Protein AF-A0A6C0L9X9-F1 (afdb_monomer)

Secondary structure (DSSP, 8-state):
-HHHHHHHHHHHHHHHHHHHHHHHTTS-HHHHHHHHHHHHHHHHHHHHTTS-THHHHHHHHHHHH-HHHHHHHHHHHHHHHHHHHHHHHHHHH-S-HHHHHHHHTTHHHHHHHHHHHHH-PPPPHHHHHHHHHHHHHHHHHHHHHHHHHHHHTT--

Foldseek 3Di:
DVVVVVVVVCVCLVCVLVVLLVVCVPDPLVVCVVVVVVVVVVVVVVVCVVDDCPVVVVVVVVCVVDVVVVVVVVVVVVVVVVVSSVLSVCSNPPPDSVLSSLVVVCVVVVVVVCCVVPVVDDDDPVNVVVNVVSVVVNVVVVVVVVVVVVVVVVVD

Mean predicted aligned error: 5.49 Å

pLDDT: mean 90.42, std 7.75, range [54.72, 97.94]

InterPro domains:
  IPR000620 EamA domain [PF00892] (3-142)
  IPR037185 Multidrug transporter EmrE superfamily [SSF103481] (66-146)
  IPR050638 Amino Acid and Vitamin Transporters [PTHR32322] (4-148)

Sequence (156 aa):
MLLLYYLFVNVIWGISPIFEKYLLRKINILSFIIIGSGIQFLAALLLMLYYDNAYIIKDATILLNDTSIITGIFFITILLFISKYLYLYIVNNDKSIALVAILTSIYPVLTLIFGYLYLNETITGEEFLGFILILLGIFLINYSSSNKLHMISKDV

Solvent-accessible surface area (backbone atoms only — not comparable to full-atom values): 8877 Å² total; per-residue (Å²): 117,68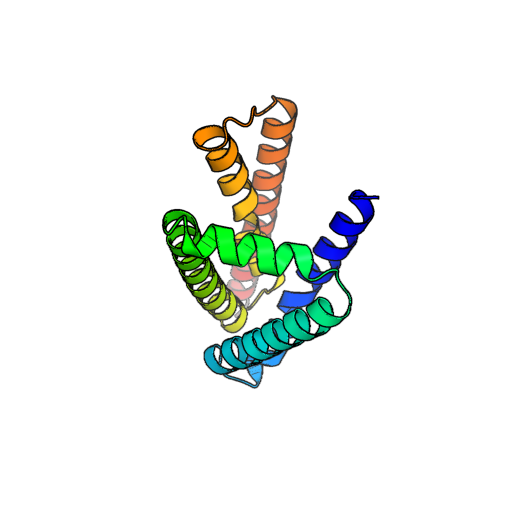,67,58,54,55,51,52,51,51,53,53,59,67,50,44,61,59,55,50,40,61,48,50,76,76,43,56,69,66,57,51,49,55,53,51,52,51,52,50,52,51,51,52,56,57,49,51,76,75,49,78,55,66,58,57,57,50,49,52,54,48,45,76,74,37,61,65,57,50,51,50,53,52,53,53,51,52,52,51,50,53,51,49,52,55,49,51,50,47,50,62,71,52,91,50,64,70,57,51,57,52,65,61,60,50,53,63,58,56,47,55,54,47,33,38,76,74,67,72,46,83,84,50,75,66,58,55,49,53,50,52,53,51,54,51,50,49,48,53,54,49,53,54,53,52,52,54,53,58,53,58,67,73,77,111

Structure (mmCIF, N/CA/C/O backbone):
data_AF-A0A6C0L9X9-F1
#
_entry.id   AF-A0A6C0L9X9-F1
#
loop_
_atom_site.group_PDB
_atom_site.id
_atom_site.type_symbol
_atom_site.label_atom_id
_atom_site.label_alt_id
_atom_site.label_comp_id
_atom_site.label_asym_id
_atom_site.label_entity_id
_atom_site.label_seq_id
_atom_site.pdbx_PDB_ins_code
_atom_site.Cartn_x
_atom_site.Cartn_y
_atom_site.Cartn_z
_atom_site.occupancy
_atom_site.B_iso_or_equiv
_atom_site.auth_seq_id
_atom_site.auth_comp_id
_atom_site.auth_asym_id
_atom_site.auth_atom_id
_atom_site.pdbx_PDB_model_num
ATOM 1 N N . MET A 1 1 ? -13.926 -8.757 -18.334 1.00 76.69 1 MET A N 1
ATOM 2 C CA . MET A 1 1 ? -12.670 -9.399 -17.885 1.00 76.69 1 MET A CA 1
ATOM 3 C C . MET A 1 1 ? -11.987 -8.608 -16.763 1.00 76.69 1 MET A C 1
ATOM 5 O O . MET A 1 1 ? -11.756 -9.196 -15.719 1.00 76.69 1 MET A O 1
ATOM 9 N N . LEU A 1 2 ? -11.763 -7.288 -16.895 1.00 90.75 2 LEU A N 1
ATOM 10 C CA . LEU A 1 2 ? -11.157 -6.445 -15.837 1.00 90.75 2 LEU A CA 1
ATOM 11 C C . LEU A 1 2 ? -11.945 -6.397 -14.512 1.00 90.75 2 LEU A C 1
ATOM 13 O O . LEU A 1 2 ? -11.343 -6.412 -13.445 1.00 90.75 2 LEU A O 1
ATOM 17 N N . LEU A 1 3 ? -13.283 -6.441 -14.566 1.00 91.00 3 LEU A N 1
ATOM 18 C CA . LEU A 1 3 ? -14.139 -6.460 -13.368 1.00 91.00 3 LEU A CA 1
ATOM 19 C C . LEU A 1 3 ? -13.810 -7.606 -12.400 1.00 91.00 3 LEU A C 1
ATOM 21 O O . LEU A 1 3 ? -13.873 -7.434 -11.186 1.00 91.00 3 LEU A O 1
ATOM 25 N N . LEU A 1 4 ? -13.415 -8.763 -12.937 1.00 93.50 4 LEU A N 1
ATOM 26 C CA . LEU A 1 4 ? -13.040 -9.915 -12.125 1.00 93.50 4 LEU A CA 1
ATOM 27 C C . LEU A 1 4 ? -11.730 -9.659 -11.364 1.00 93.50 4 LEU A C 1
ATOM 29 O O . LEU A 1 4 ? -11.632 -10.010 -10.193 1.00 93.50 4 LEU A O 1
ATOM 33 N N . TYR A 1 5 ? -10.757 -8.988 -11.990 1.00 93.38 5 TYR A N 1
ATOM 34 C CA . TYR A 1 5 ? -9.526 -8.568 -11.315 1.00 93.38 5 TYR A CA 1
ATOM 35 C C . TYR A 1 5 ? -9.820 -7.563 -10.201 1.00 93.38 5 TYR A C 1
ATOM 37 O O . TYR A 1 5 ? -9.307 -7.732 -9.098 1.00 93.38 5 TYR A O 1
ATOM 45 N N . TYR A 1 6 ? -10.696 -6.579 -10.444 1.00 92.38 6 TYR A N 1
ATOM 46 C CA . TYR A 1 6 ? -11.124 -5.652 -9.391 1.00 92.38 6 TYR A CA 1
ATOM 47 C C . TYR A 1 6 ? -11.756 -6.395 -8.213 1.00 92.38 6 TYR A C 1
ATOM 49 O O . TYR A 1 6 ? -11.404 -6.124 -7.066 1.00 92.38 6 TYR A O 1
ATOM 57 N N . LEU A 1 7 ? -12.637 -7.364 -8.474 1.00 93.38 7 LEU A N 1
ATOM 58 C CA . LEU A 1 7 ? -13.250 -8.169 -7.419 1.00 93.38 7 LEU A CA 1
ATOM 59 C C . LEU A 1 7 ? -12.196 -8.926 -6.600 1.00 93.38 7 LEU A C 1
ATOM 61 O O . LEU A 1 7 ? -12.188 -8.825 -5.374 1.00 93.38 7 LEU A O 1
ATOM 65 N N . PHE A 1 8 ? -11.286 -9.648 -7.261 1.00 95.12 8 PHE A N 1
ATOM 66 C CA . PHE A 1 8 ? -10.246 -10.417 -6.575 1.00 95.12 8 PHE A CA 1
ATOM 67 C C . PHE A 1 8 ? -9.326 -9.533 -5.736 1.00 95.12 8 PHE A C 1
ATOM 69 O O . PHE A 1 8 ? -9.060 -9.863 -4.581 1.00 95.12 8 PHE A O 1
ATOM 76 N N . VAL A 1 9 ? -8.885 -8.395 -6.279 1.00 93.88 9 VAL A N 1
ATOM 77 C CA . VAL A 1 9 ? -8.044 -7.443 -5.543 1.00 93.88 9 VAL A CA 1
ATOM 78 C C . VAL A 1 9 ? -8.764 -6.957 -4.288 1.00 93.88 9 VAL A C 1
ATOM 80 O O . VAL A 1 9 ? -8.176 -7.006 -3.213 1.00 93.88 9 VAL A O 1
ATOM 83 N N . ASN A 1 10 ? -10.040 -6.575 -4.385 1.00 91.19 10 ASN A N 1
ATOM 84 C CA . ASN A 1 10 ? -10.807 -6.098 -3.231 1.00 91.19 10 ASN A CA 1
ATOM 85 C C . ASN A 1 10 ? -11.022 -7.184 -2.167 1.00 91.19 10 ASN A C 1
ATOM 87 O O . ASN A 1 10 ? -10.922 -6.894 -0.977 1.00 91.19 10 ASN A O 1
ATOM 91 N N . VAL A 1 11 ? -11.263 -8.438 -2.563 1.00 94.62 11 VAL A N 1
ATOM 92 C CA . VAL A 1 11 ? -11.377 -9.557 -1.611 1.00 94.62 11 VAL A CA 1
ATOM 93 C C . VAL A 1 11 ? -10.049 -9.788 -0.890 1.00 94.62 11 VAL A C 1
ATOM 95 O O . VAL A 1 11 ? -10.017 -9.876 0.338 1.00 94.62 11 VAL A O 1
ATOM 98 N N . ILE A 1 12 ? -8.942 -9.838 -1.636 1.00 94.69 12 ILE A N 1
ATOM 99 C CA . ILE A 1 12 ? -7.605 -10.042 -1.066 1.00 94.69 12 ILE A CA 1
ATOM 100 C C . ILE A 1 12 ? -7.254 -8.887 -0.121 1.00 94.69 12 ILE A C 1
ATOM 102 O O . ILE A 1 12 ? -6.847 -9.125 1.018 1.00 94.69 12 ILE A O 1
ATOM 106 N N . TRP A 1 13 ? -7.462 -7.641 -0.551 1.00 90.56 13 TRP A N 1
ATOM 107 C CA . TRP A 1 13 ? -7.186 -6.451 0.255 1.00 90.56 13 TRP A CA 1
ATOM 108 C C . TRP A 1 13 ? -8.106 -6.327 1.469 1.00 90.56 13 TRP A C 1
ATOM 110 O O . TRP A 1 13 ? -7.658 -5.862 2.509 1.00 90.56 13 TRP A O 1
ATOM 120 N N . GLY A 1 14 ? -9.360 -6.774 1.385 1.00 91.06 14 GLY A N 1
ATOM 121 C CA . GLY A 1 14 ? -10.292 -6.747 2.514 1.00 91.06 14 GLY A CA 1
ATOM 122 C C . GLY A 1 14 ? -9.933 -7.749 3.614 1.00 91.06 14 GLY A C 1
ATOM 123 O O . GLY A 1 14 ? -10.103 -7.464 4.798 1.00 91.06 14 GLY A O 1
ATOM 124 N N . ILE A 1 15 ? -9.400 -8.915 3.240 1.00 94.12 15 ILE A N 1
ATOM 125 C CA . ILE A 1 15 ? -9.035 -9.977 4.187 1.00 94.12 15 ILE A CA 1
ATOM 126 C C . ILE A 1 15 ? -7.618 -9.777 4.763 1.00 94.12 15 ILE A C 1
ATOM 128 O O . ILE A 1 15 ? -7.365 -10.123 5.921 1.00 94.12 15 ILE A O 1
ATOM 132 N N . SER A 1 16 ? -6.693 -9.195 3.994 1.00 93.94 16 SER A N 1
ATOM 133 C CA . SER A 1 16 ? -5.277 -9.041 4.380 1.00 93.94 16 SER A CA 1
ATOM 134 C C . SER A 1 16 ? -5.040 -8.394 5.759 1.00 93.94 16 SER A C 1
ATOM 136 O O . SER A 1 16 ? -4.286 -8.978 6.542 1.00 93.94 16 SER A O 1
ATOM 138 N N . PRO A 1 17 ? -5.706 -7.283 6.142 1.00 93.88 17 PRO A N 1
ATOM 139 C CA . PRO A 1 17 ? -5.462 -6.606 7.419 1.00 93.88 17 PRO A CA 1
ATOM 140 C C . PRO A 1 17 ? -5.736 -7.497 8.639 1.00 93.88 17 PRO A C 1
ATOM 142 O O . PRO A 1 17 ? -5.120 -7.340 9.695 1.00 93.88 17 PRO A O 1
ATOM 145 N N . ILE A 1 18 ? -6.654 -8.461 8.498 1.00 95.12 18 ILE A N 1
ATOM 146 C CA . ILE A 1 18 ? -6.996 -9.427 9.548 1.00 95.12 18 ILE A CA 1
ATOM 147 C C . ILE A 1 18 ? -5.811 -10.369 9.790 1.00 95.12 18 ILE A C 1
ATOM 149 O O . ILE A 1 18 ? -5.393 -10.567 10.936 1.00 95.12 18 ILE A O 1
ATOM 153 N N . PHE A 1 19 ? -5.238 -10.916 8.714 1.00 96.12 19 PHE A N 1
ATOM 154 C CA . PHE A 1 19 ? -4.051 -11.768 8.790 1.00 96.12 19 PHE A CA 1
ATOM 155 C C . PHE A 1 19 ? -2.830 -10.995 9.280 1.00 96.12 19 PHE A C 1
ATOM 157 O O . PHE A 1 19 ? -2.093 -11.492 10.129 1.00 96.12 19 PHE A O 1
ATOM 164 N N . GLU A 1 20 ? -2.640 -9.766 8.809 1.00 96.31 20 GLU A N 1
ATOM 165 C CA . GLU A 1 20 ? -1.549 -8.903 9.256 1.00 96.31 20 GLU A CA 1
ATOM 166 C C . GLU A 1 20 ? -1.638 -8.631 10.758 1.00 96.31 20 GLU A C 1
ATOM 168 O O . GLU A 1 20 ? -0.668 -8.874 11.473 1.00 96.31 20 GLU A O 1
ATOM 173 N N . LYS A 1 21 ? -2.811 -8.245 11.280 1.00 96.00 21 LYS A N 1
ATOM 174 C CA . LYS A 1 21 ? -3.016 -8.076 12.729 1.00 96.00 21 LYS A CA 1
ATOM 175 C C . LYS A 1 21 ? -2.697 -9.349 13.505 1.00 96.00 21 LYS A C 1
ATOM 177 O O . LYS A 1 21 ? -2.086 -9.279 14.570 1.00 96.00 21 LYS A O 1
ATOM 182 N N . TYR A 1 22 ? -3.120 -10.508 13.004 1.00 96.56 22 TYR A N 1
ATOM 183 C CA . TYR A 1 22 ? -2.841 -11.788 13.649 1.00 96.56 22 TYR A CA 1
ATOM 184 C C . TYR A 1 22 ? -1.338 -12.098 13.698 1.00 96.56 22 TYR A C 1
ATOM 186 O O . TYR A 1 22 ? -0.833 -12.534 14.733 1.00 96.56 22 TYR A O 1
ATOM 194 N N . LEU A 1 23 ? -0.618 -11.855 12.603 1.00 97.19 23 LEU A N 1
ATOM 195 C CA . LEU A 1 23 ? 0.814 -12.125 12.496 1.00 97.19 23 LEU A CA 1
ATOM 196 C C . LEU A 1 23 ? 1.647 -11.133 13.318 1.00 97.19 23 LEU A C 1
ATOM 198 O O . LEU A 1 23 ? 2.564 -11.554 14.020 1.00 97.19 23 LEU A O 1
ATOM 202 N N . LEU A 1 24 ? 1.287 -9.848 13.325 1.00 97.19 24 LEU A N 1
ATOM 203 C CA . LEU A 1 24 ? 1.986 -8.807 14.092 1.00 97.19 24 LEU A CA 1
ATOM 204 C C . LEU A 1 24 ? 1.872 -8.978 15.616 1.00 97.19 24 LEU A C 1
ATOM 206 O O . LEU A 1 24 ? 2.705 -8.467 16.356 1.00 97.19 24 LEU A O 1
ATOM 210 N N . ARG A 1 25 ? 0.907 -9.771 16.105 1.00 95.44 25 ARG A N 1
ATOM 211 C CA . ARG A 1 25 ? 0.878 -10.207 17.515 1.00 95.44 25 ARG A CA 1
ATOM 212 C C . ARG A 1 25 ? 2.008 -1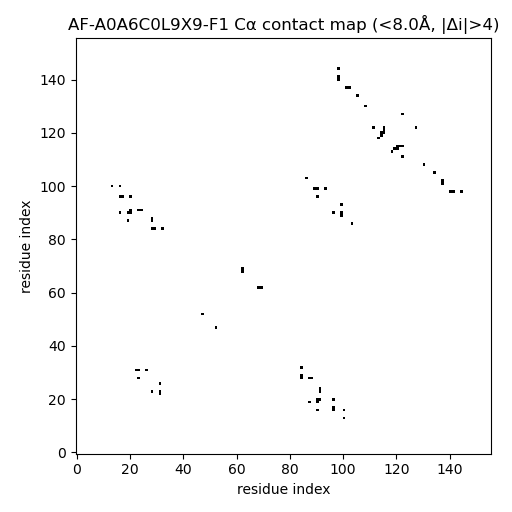1.176 17.872 1.00 95.44 25 ARG A C 1
ATOM 214 O O . ARG A 1 25 ? 2.258 -11.391 19.053 1.00 95.44 25 ARG A O 1
ATOM 221 N N . LYS A 1 26 ? 2.637 -11.805 16.875 1.00 97.06 26 LYS A N 1
ATOM 222 C CA . LYS A 1 26 ? 3.663 -12.843 17.053 1.00 97.06 26 LYS A CA 1
ATOM 223 C C . LYS A 1 26 ? 5.054 -12.393 16.621 1.00 97.06 26 LYS A C 1
ATOM 225 O O . LYS A 1 26 ? 6.033 -12.903 17.154 1.00 97.06 26 LYS A O 1
ATOM 230 N N . ILE A 1 27 ? 5.150 -11.489 15.647 1.00 97.38 27 ILE A N 1
ATOM 231 C CA . ILE A 1 27 ? 6.426 -11.038 15.081 1.00 97.38 27 ILE A CA 1
ATOM 232 C C . ILE A 1 27 ? 6.494 -9.515 14.976 1.00 97.38 27 ILE A C 1
ATOM 234 O O . ILE A 1 27 ? 5.476 -8.836 14.875 1.00 97.38 27 ILE A O 1
ATOM 238 N N . ASN A 1 28 ? 7.713 -8.976 14.971 1.00 97.69 28 ASN A N 1
ATOM 239 C CA . ASN A 1 28 ? 7.949 -7.545 14.801 1.00 97.69 28 ASN A CA 1
ATOM 240 C C . ASN A 1 28 ? 7.575 -7.065 13.380 1.00 97.69 28 ASN A C 1
ATOM 242 O O . ASN A 1 28 ? 7.734 -7.805 12.407 1.00 97.69 28 ASN A O 1
ATOM 246 N N . ILE A 1 29 ? 7.145 -5.802 13.260 1.00 97.94 29 ILE A N 1
ATOM 247 C CA . ILE A 1 29 ? 6.782 -5.146 11.990 1.00 97.94 29 ILE A CA 1
ATOM 248 C C . ILE A 1 29 ? 7.916 -5.226 10.957 1.00 97.94 29 ILE A C 1
ATOM 250 O O . ILE A 1 29 ? 7.664 -5.570 9.806 1.00 97.94 29 ILE A O 1
ATOM 254 N N . LEU A 1 30 ? 9.164 -4.950 11.348 1.00 97.25 30 LEU A N 1
ATOM 255 C CA . LEU A 1 30 ? 10.303 -4.990 10.425 1.00 97.25 30 LEU A CA 1
ATOM 256 C C . LEU A 1 30 ? 10.559 -6.410 9.916 1.00 97.25 30 LEU A C 1
ATOM 258 O O . LEU A 1 30 ? 10.765 -6.601 8.721 1.00 97.25 30 LEU A O 1
ATOM 262 N N . SER A 1 31 ? 10.480 -7.415 10.794 1.00 97.62 31 SER A N 1
ATOM 263 C CA . SER A 1 31 ? 10.599 -8.822 10.396 1.00 97.62 31 SER A CA 1
ATOM 264 C C . SER A 1 31 ? 9.488 -9.223 9.426 1.00 97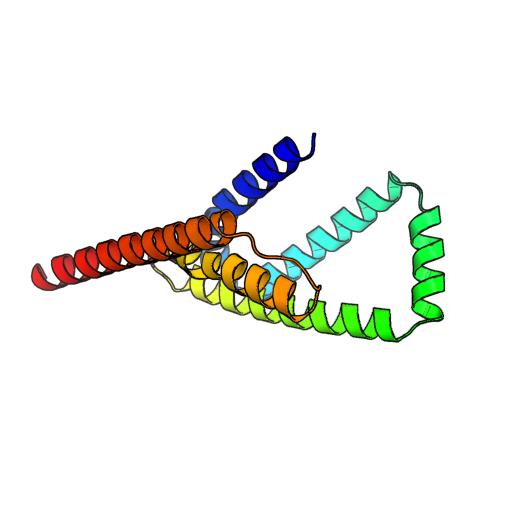.62 31 SER A C 1
ATOM 266 O O . SER A 1 31 ? 9.767 -9.872 8.421 1.00 97.62 31 SER A O 1
ATOM 268 N N . PHE A 1 32 ? 8.246 -8.796 9.687 1.00 97.94 32 PHE A N 1
ATOM 269 C CA . PHE A 1 32 ? 7.114 -9.025 8.788 1.00 97.94 32 PHE A CA 1
ATOM 270 C C . PHE A 1 32 ? 7.374 -8.429 7.396 1.00 97.94 32 PHE A C 1
ATOM 272 O O . PHE A 1 32 ? 7.188 -9.120 6.396 1.00 97.94 32 PHE A O 1
ATOM 279 N N . ILE A 1 33 ? 7.841 -7.176 7.326 1.00 97.62 33 ILE A N 1
ATOM 280 C CA . ILE A 1 33 ? 8.137 -6.503 6.053 1.00 97.62 33 ILE A CA 1
ATOM 281 C C . ILE A 1 33 ? 9.269 -7.216 5.311 1.00 97.62 33 ILE A C 1
ATOM 283 O O . ILE A 1 33 ? 9.106 -7.531 4.139 1.00 97.62 33 ILE A O 1
ATOM 287 N N . ILE A 1 34 ? 10.391 -7.514 5.972 1.00 97.38 34 ILE A N 1
ATOM 288 C CA . ILE A 1 34 ? 11.552 -8.147 5.325 1.00 97.38 34 ILE A CA 1
ATOM 289 C C . ILE A 1 34 ? 11.182 -9.522 4.759 1.00 97.38 34 ILE A C 1
ATOM 291 O O . ILE A 1 34 ? 11.465 -9.805 3.595 1.00 97.38 34 ILE A O 1
ATOM 295 N N . ILE A 1 35 ? 10.517 -10.364 5.557 1.00 97.00 35 ILE A N 1
ATOM 296 C CA . ILE A 1 35 ? 10.101 -11.704 5.124 1.00 97.00 35 ILE A CA 1
ATOM 297 C C . ILE A 1 35 ? 9.077 -11.598 3.988 1.00 97.00 35 ILE A C 1
ATOM 299 O O . ILE A 1 35 ? 9.217 -12.277 2.972 1.00 97.00 35 ILE A O 1
ATOM 303 N N . GLY A 1 36 ? 8.076 -10.722 4.127 1.00 95.81 36 GLY A N 1
ATOM 304 C CA . GLY A 1 36 ? 7.052 -10.500 3.107 1.00 95.81 36 GLY A CA 1
ATOM 305 C C . GLY A 1 36 ? 7.634 -10.022 1.775 1.00 95.81 36 GLY A C 1
ATOM 306 O O . GLY A 1 36 ? 7.309 -10.588 0.733 1.00 95.81 36 GLY A O 1
ATOM 307 N N . SER A 1 37 ? 8.540 -9.042 1.803 1.00 96.12 37 SER A N 1
ATOM 308 C CA . SER A 1 37 ? 9.237 -8.547 0.610 1.00 96.12 37 SER A CA 1
ATOM 309 C C . SER A 1 37 ? 10.109 -9.625 -0.034 1.00 96.12 37 SER A C 1
ATOM 311 O O . SER A 1 37 ? 10.139 -9.735 -1.257 1.00 96.12 37 SER A O 1
ATOM 313 N N . GLY A 1 38 ? 10.766 -10.471 0.767 1.00 97.50 38 GLY A N 1
ATOM 314 C CA . GLY A 1 38 ? 11.505 -11.630 0.262 1.00 97.50 38 GLY A CA 1
ATOM 315 C C . GLY A 1 38 ? 10.604 -12.619 -0.483 1.00 97.50 38 GLY A C 1
ATOM 316 O O . GLY A 1 38 ? 10.937 -13.046 -1.586 1.00 97.50 38 GLY A O 1
ATOM 317 N N . ILE A 1 39 ? 9.426 -12.932 0.068 1.00 97.31 39 ILE A N 1
ATOM 318 C CA . ILE A 1 39 ? 8.438 -13.806 -0.587 1.00 97.31 39 ILE A CA 1
ATOM 319 C C . ILE A 1 39 ? 7.929 -13.182 -1.893 1.00 97.31 39 ILE A C 1
ATOM 321 O O . ILE A 1 39 ? 7.825 -13.882 -2.897 1.00 97.31 39 ILE A O 1
ATOM 325 N N . GLN A 1 40 ? 7.644 -11.877 -1.910 1.00 96.19 40 GLN A N 1
ATOM 326 C CA . GLN A 1 40 ? 7.204 -11.170 -3.119 1.00 96.19 40 GLN A CA 1
ATOM 327 C C . GLN A 1 40 ? 8.274 -11.186 -4.214 1.00 96.19 40 GLN A C 1
ATOM 329 O O . GLN A 1 40 ? 7.960 -11.460 -5.370 1.00 96.19 40 GLN A O 1
ATOM 334 N N . PHE A 1 41 ? 9.536 -10.952 -3.848 1.00 96.12 41 PHE A N 1
ATOM 335 C CA . PHE A 1 41 ? 10.663 -11.036 -4.772 1.00 96.12 41 PHE A CA 1
ATOM 336 C C . PHE A 1 41 ? 10.797 -12.441 -5.375 1.00 96.12 41 PHE A C 1
ATOM 338 O O . PHE A 1 41 ? 10.887 -12.583 -6.594 1.00 96.12 41 PHE A O 1
ATOM 345 N N . LEU A 1 42 ? 10.731 -13.487 -4.545 1.00 96.88 42 LEU A N 1
ATOM 346 C CA . LEU A 1 42 ? 10.769 -14.874 -5.018 1.00 96.88 42 LEU A CA 1
ATOM 347 C C . LEU A 1 42 ? 9.579 -15.205 -5.928 1.00 96.88 42 LEU A C 1
ATOM 349 O O . LEU A 1 42 ? 9.762 -15.839 -6.964 1.00 96.88 42 LEU A O 1
ATOM 353 N N . ALA A 1 43 ? 8.371 -14.753 -5.586 1.00 95.81 43 ALA A N 1
ATOM 354 C CA . ALA A 1 43 ? 7.191 -14.946 -6.423 1.00 95.81 43 ALA A CA 1
ATOM 355 C C . ALA A 1 43 ? 7.343 -14.258 -7.790 1.00 95.81 43 ALA A C 1
ATOM 357 O O . ALA A 1 43 ? 7.015 -14.860 -8.810 1.00 95.81 43 ALA A O 1
ATOM 358 N N . ALA A 1 44 ? 7.890 -13.039 -7.831 1.00 92.69 44 ALA A N 1
ATOM 359 C CA . ALA A 1 44 ? 8.168 -12.331 -9.079 1.00 92.69 44 ALA A CA 1
ATOM 360 C C . ALA A 1 44 ? 9.196 -13.078 -9.948 1.00 92.69 44 ALA A C 1
ATOM 362 O O . ALA A 1 44 ? 8.974 -13.235 -11.148 1.00 92.69 44 ALA A O 1
ATOM 363 N N . LEU A 1 45 ? 10.268 -13.612 -9.347 1.00 91.44 45 LEU A N 1
ATOM 364 C CA . LEU A 1 45 ? 11.246 -14.447 -10.056 1.00 91.44 45 LEU A CA 1
ATOM 365 C C . LEU A 1 45 ? 10.625 -15.731 -10.618 1.00 91.44 45 LEU A C 1
ATOM 367 O O . LEU A 1 45 ? 10.938 -16.127 -11.735 1.00 91.44 45 LEU A O 1
ATOM 371 N N . LEU A 1 46 ? 9.732 -16.382 -9.872 1.00 92.69 46 LEU A N 1
ATOM 372 C CA . LEU A 1 46 ? 9.045 -17.581 -10.357 1.00 92.69 46 LEU A CA 1
ATOM 373 C C . LEU A 1 46 ? 8.089 -17.260 -11.510 1.00 92.69 46 LEU A C 1
ATOM 375 O O . LEU A 1 46 ? 8.027 -18.016 -12.476 1.00 92.69 46 LEU A O 1
ATOM 379 N N . LEU A 1 47 ? 7.376 -16.132 -11.442 1.00 91.00 47 LEU A N 1
ATOM 380 C CA . LEU A 1 47 ? 6.508 -15.683 -12.531 1.00 91.00 47 LEU A CA 1
ATOM 381 C C . LEU A 1 47 ? 7.309 -15.339 -13.791 1.00 91.00 47 LEU A C 1
ATOM 383 O O . LEU A 1 47 ? 6.858 -15.649 -14.890 1.00 91.00 47 LEU A O 1
ATOM 387 N N . MET A 1 48 ? 8.511 -14.779 -13.648 1.00 89.31 48 MET A N 1
ATOM 388 C CA . MET A 1 48 ? 9.418 -14.524 -14.772 1.00 89.31 48 MET A CA 1
ATOM 389 C C . MET A 1 48 ? 9.730 -15.796 -15.583 1.00 89.31 48 MET A C 1
ATOM 391 O O . MET A 1 48 ? 9.897 -15.726 -16.794 1.00 89.31 48 MET A O 1
ATOM 395 N N . LEU A 1 49 ? 9.757 -16.980 -14.961 1.00 88.88 49 LEU A N 1
ATOM 396 C CA . LEU A 1 49 ? 9.985 -18.240 -15.687 1.00 88.88 49 LEU A CA 1
ATOM 397 C C . LEU A 1 49 ? 8.825 -18.624 -16.619 1.00 88.88 49 LEU A C 1
ATOM 399 O O . LEU A 1 49 ? 9.011 -19.437 -17.521 1.00 88.88 49 LEU A O 1
ATOM 403 N N . TYR A 1 50 ? 7.632 -18.077 -16.383 1.00 88.56 50 TYR A N 1
ATOM 404 C CA . TYR A 1 50 ? 6.424 -18.378 -17.149 1.00 88.56 50 TYR A CA 1
ATOM 405 C C . TYR A 1 50 ? 6.148 -17.355 -18.262 1.00 88.56 50 TYR A C 1
ATOM 407 O O . TYR A 1 50 ? 5.583 -17.711 -19.295 1.00 88.56 50 TYR A O 1
ATOM 415 N N . TYR A 1 51 ? 6.525 -16.090 -18.062 1.00 85.38 51 TYR A N 1
ATOM 416 C CA . TYR A 1 51 ? 6.279 -15.017 -19.028 1.00 85.38 51 TYR A CA 1
ATOM 417 C C . TYR A 1 51 ? 7.435 -14.847 -20.022 1.00 85.38 51 TYR A C 1
ATOM 419 O O . TYR A 1 51 ? 8.581 -15.192 -19.741 1.00 85.38 51 TYR A O 1
ATOM 427 N N . ASP A 1 52 ? 7.134 -14.292 -21.200 1.00 84.62 52 ASP A N 1
ATOM 428 C CA . ASP A 1 52 ? 8.158 -13.968 -22.194 1.00 84.62 52 ASP A CA 1
ATOM 429 C C . ASP A 1 52 ? 9.116 -12.897 -21.648 1.00 84.62 52 ASP A C 1
ATOM 431 O O . ASP A 1 52 ? 8.747 -11.742 -21.411 1.00 84.62 52 ASP A O 1
ATOM 435 N N . ASN A 1 53 ? 10.373 -13.295 -21.466 1.00 84.31 53 ASN A N 1
ATOM 436 C CA . ASN A 1 53 ? 11.424 -12.461 -20.896 1.00 84.31 53 ASN A CA 1
ATOM 437 C C . ASN A 1 53 ? 11.918 -11.365 -21.849 1.00 84.31 53 ASN A C 1
ATOM 439 O O . ASN A 1 53 ? 12.678 -10.493 -21.419 1.00 84.31 53 ASN A O 1
ATOM 443 N N . ALA A 1 54 ? 11.479 -11.360 -23.114 1.00 86.31 54 ALA A N 1
ATOM 444 C CA . ALA A 1 54 ? 11.814 -10.312 -24.074 1.00 86.31 54 ALA A CA 1
ATOM 445 C C . ALA A 1 54 ? 11.443 -8.910 -23.560 1.00 86.31 54 ALA A C 1
ATOM 447 O O . ALA A 1 54 ? 12.203 -7.960 -23.761 1.00 86.31 54 ALA A O 1
ATOM 448 N N . TYR A 1 55 ? 10.324 -8.781 -22.836 1.00 85.50 55 TYR A N 1
ATOM 449 C CA . TYR A 1 55 ? 9.911 -7.513 -22.226 1.00 85.50 55 TYR A CA 1
ATOM 450 C C . TYR A 1 55 ? 10.872 -7.059 -21.124 1.00 85.50 55 TYR A C 1
ATOM 452 O O . TYR A 1 55 ? 11.260 -5.899 -21.100 1.00 85.50 55 TYR A O 1
ATOM 460 N N . ILE A 1 56 ? 11.343 -7.975 -20.275 1.00 86.81 56 ILE A N 1
ATOM 461 C CA . ILE A 1 56 ? 12.266 -7.647 -19.178 1.00 86.81 56 ILE A CA 1
ATOM 462 C C . ILE A 1 56 ? 13.626 -7.201 -19.724 1.00 86.81 56 ILE A C 1
ATOM 464 O O . ILE A 1 56 ? 14.203 -6.235 -19.235 1.00 86.81 56 ILE A O 1
ATOM 468 N N . ILE A 1 57 ? 14.133 -7.867 -20.766 1.00 87.38 57 ILE A N 1
ATOM 469 C CA . ILE A 1 57 ? 15.397 -7.487 -21.418 1.00 87.38 57 ILE A CA 1
ATOM 470 C C . ILE A 1 57 ? 15.270 -6.108 -22.078 1.00 87.38 57 ILE A C 1
ATOM 472 O O . ILE A 1 57 ? 16.167 -5.264 -21.968 1.00 87.38 57 ILE A O 1
ATOM 476 N N . LYS A 1 58 ? 14.138 -5.860 -22.746 1.00 92.00 58 LYS A N 1
ATOM 477 C CA . LYS A 1 58 ? 13.831 -4.557 -23.335 1.00 92.00 58 LYS A CA 1
ATOM 478 C C . LYS A 1 58 ? 13.783 -3.469 -22.259 1.00 92.00 58 LYS A C 1
ATOM 480 O O . LYS A 1 58 ? 14.449 -2.447 -22.411 1.00 92.00 58 LYS A O 1
ATOM 485 N N . ASP A 1 59 ? 13.060 -3.701 -21.170 1.00 91.31 59 ASP A N 1
ATOM 486 C CA . ASP A 1 59 ? 12.898 -2.732 -20.086 1.00 91.31 59 ASP A CA 1
ATOM 487 C C . ASP A 1 59 ? 14.218 -2.482 -19.347 1.00 91.31 59 ASP A C 1
ATOM 489 O O . ASP A 1 59 ? 14.530 -1.339 -19.023 1.00 91.31 59 ASP A O 1
ATOM 493 N N . ALA A 1 60 ? 15.065 -3.501 -19.172 1.00 90.19 60 ALA A N 1
ATOM 494 C CA . ALA A 1 60 ? 16.418 -3.327 -18.642 1.00 90.19 60 ALA A CA 1
ATOM 495 C C . ALA A 1 60 ? 17.261 -2.390 -19.521 1.00 90.19 60 ALA A C 1
ATOM 497 O O . ALA A 1 60 ? 17.976 -1.530 -19.011 1.00 90.19 60 ALA A O 1
ATOM 498 N N . THR A 1 61 ? 17.135 -2.508 -20.845 1.00 91.75 61 THR A N 1
ATOM 499 C CA . THR A 1 61 ? 17.817 -1.608 -21.785 1.00 91.75 61 THR A CA 1
ATOM 500 C C . THR A 1 61 ? 17.284 -0.177 -21.673 1.00 91.75 61 THR A C 1
ATOM 502 O O . THR A 1 61 ? 18.062 0.773 -21.721 1.00 91.75 61 THR A O 1
ATOM 505 N N . ILE A 1 62 ? 15.972 -0.005 -21.481 1.00 94.06 62 ILE A N 1
ATOM 506 C CA . ILE A 1 62 ? 15.354 1.308 -21.242 1.00 94.06 62 ILE A CA 1
ATOM 507 C C . ILE A 1 62 ? 15.893 1.927 -19.945 1.00 94.06 62 ILE A C 1
ATOM 509 O O . ILE A 1 62 ? 16.331 3.073 -19.961 1.00 94.06 62 ILE A O 1
ATOM 513 N N . LEU A 1 63 ? 15.935 1.163 -18.850 1.00 93.19 63 LEU A N 1
ATOM 514 C CA . LEU A 1 63 ? 16.422 1.624 -17.544 1.00 93.19 63 LEU A CA 1
ATOM 515 C C . LEU A 1 63 ? 17.891 2.067 -17.581 1.00 93.19 63 LEU A C 1
ATOM 517 O O . LEU A 1 63 ? 18.255 3.039 -16.926 1.00 93.19 63 LEU A O 1
ATOM 521 N N . LEU A 1 64 ? 18.734 1.375 -18.353 1.00 91.06 64 LEU A N 1
ATOM 522 C CA . LEU A 1 64 ? 20.141 1.751 -18.525 1.00 91.06 64 LEU A CA 1
ATOM 523 C C . LEU A 1 64 ? 20.316 3.068 -19.293 1.00 91.06 64 LEU A C 1
ATOM 525 O O . LEU A 1 64 ? 21.293 3.778 -19.064 1.00 91.06 64 LEU A O 1
ATOM 529 N N . ASN A 1 65 ? 19.383 3.387 -20.193 1.00 94.81 65 ASN A N 1
ATOM 530 C CA . ASN A 1 65 ? 19.452 4.572 -21.046 1.00 94.81 65 ASN A CA 1
ATOM 531 C C . ASN A 1 65 ? 18.720 5.788 -20.455 1.00 94.81 65 ASN A C 1
ATOM 533 O O . ASN A 1 65 ? 19.070 6.918 -20.786 1.00 94.81 65 ASN A O 1
ATOM 537 N N . ASP A 1 66 ? 17.728 5.573 -19.588 1.00 94.06 66 ASP A N 1
ATOM 538 C CA . ASP A 1 66 ? 16.942 6.629 -18.952 1.00 94.06 66 ASP A CA 1
ATOM 539 C C . ASP A 1 66 ? 16.919 6.471 -17.423 1.00 94.06 66 ASP A C 1
ATOM 541 O O . ASP A 1 66 ? 16.109 5.752 -16.827 1.00 94.06 66 ASP A O 1
ATOM 545 N N . THR A 1 67 ? 17.819 7.203 -16.765 1.00 92.25 67 THR A N 1
ATOM 546 C CA . THR A 1 67 ? 17.973 7.192 -15.305 1.00 92.25 67 THR A CA 1
ATOM 547 C C . THR A 1 67 ? 16.801 7.844 -14.568 1.00 92.25 67 THR A C 1
ATOM 549 O O . THR A 1 67 ? 16.650 7.631 -13.357 1.00 92.25 67 THR A O 1
ATOM 552 N N . SER A 1 68 ? 15.940 8.601 -15.260 1.00 94.81 68 SER A N 1
ATOM 553 C CA . SER A 1 68 ? 14.749 9.198 -14.649 1.00 94.81 68 SER A CA 1
ATOM 554 C C . SER A 1 68 ? 13.753 8.121 -14.212 1.00 94.81 68 SER A C 1
ATOM 556 O O . SER A 1 68 ? 13.162 8.231 -13.137 1.00 94.81 68 SER A O 1
ATOM 558 N N . ILE A 1 69 ? 13.659 7.020 -14.966 1.00 94.81 69 ILE A N 1
ATOM 559 C CA . ILE A 1 69 ? 12.785 5.886 -14.649 1.00 94.81 69 ILE A CA 1
ATOM 560 C C . ILE A 1 69 ? 13.284 5.167 -13.393 1.00 94.81 69 ILE A C 1
ATOM 562 O O . ILE A 1 69 ? 12.497 4.912 -12.482 1.00 94.81 69 ILE A O 1
ATOM 566 N N . ILE A 1 70 ? 14.594 4.903 -13.291 1.00 93.06 70 ILE A N 1
ATOM 567 C CA . ILE A 1 70 ? 15.195 4.306 -12.084 1.00 93.06 70 ILE A CA 1
ATOM 568 C C . ILE A 1 70 ? 14.957 5.207 -10.869 1.00 93.06 70 ILE A C 1
ATOM 570 O O . ILE A 1 70 ? 14.567 4.725 -9.806 1.00 93.06 70 ILE A O 1
ATOM 574 N N . THR A 1 71 ? 15.150 6.517 -11.028 1.00 93.75 71 THR A N 1
ATOM 575 C CA . THR A 1 71 ? 14.912 7.498 -9.961 1.00 93.75 71 THR A CA 1
ATOM 576 C C . THR A 1 71 ? 13.445 7.491 -9.524 1.00 93.75 71 THR A C 1
ATOM 578 O O . THR A 1 71 ? 13.162 7.478 -8.326 1.00 93.75 71 THR A O 1
ATOM 581 N N . GLY A 1 72 ? 12.512 7.424 -10.477 1.00 95.31 72 GLY A N 1
ATOM 582 C CA . GLY A 1 72 ? 11.079 7.304 -10.214 1.00 95.31 72 GLY A CA 1
ATOM 583 C C . GLY A 1 72 ? 10.725 6.027 -9.451 1.00 95.31 72 GLY A C 1
ATOM 584 O O . GLY A 1 72 ? 10.046 6.103 -8.428 1.00 95.31 72 GLY A O 1
ATOM 585 N N . ILE A 1 73 ? 11.240 4.870 -9.889 1.00 94.94 73 ILE A N 1
ATOM 586 C CA . ILE A 1 73 ? 11.047 3.567 -9.223 1.00 94.94 73 ILE A CA 1
ATOM 587 C C . ILE A 1 73 ? 11.612 3.594 -7.799 1.00 94.94 73 ILE A C 1
ATOM 589 O O . ILE A 1 73 ? 10.963 3.133 -6.857 1.00 94.94 73 ILE A O 1
ATOM 593 N N . PHE A 1 74 ? 12.808 4.152 -7.616 1.00 94.94 74 PHE A N 1
ATOM 594 C CA . PHE A 1 74 ? 13.428 4.285 -6.302 1.00 94.94 74 PHE A CA 1
ATOM 595 C C . PHE A 1 74 ? 12.577 5.152 -5.367 1.00 94.94 74 PHE A C 1
ATOM 597 O O . PHE A 1 74 ? 12.274 4.746 -4.243 1.00 94.94 74 PHE A O 1
ATOM 604 N N . PHE A 1 75 ? 12.128 6.310 -5.855 1.00 96.19 75 PHE A N 1
ATOM 605 C CA . PHE A 1 75 ? 11.305 7.235 -5.086 1.00 96.19 75 PHE A CA 1
ATOM 606 C C . PHE A 1 75 ? 9.973 6.604 -4.658 1.00 96.19 75 PHE A C 1
ATOM 608 O O . PHE A 1 75 ? 9.656 6.604 -3.466 1.00 96.19 75 PHE A O 1
ATOM 615 N N . ILE A 1 76 ? 9.223 5.993 -5.585 1.00 95.94 76 ILE A N 1
ATOM 616 C CA . ILE A 1 76 ? 7.950 5.341 -5.239 1.00 95.94 76 ILE A CA 1
ATOM 617 C C . ILE A 1 76 ? 8.157 4.159 -4.284 1.00 95.94 76 ILE A C 1
ATOM 619 O O . ILE A 1 76 ? 7.363 3.975 -3.365 1.00 95.94 76 ILE A O 1
ATOM 623 N N . THR A 1 77 ? 9.246 3.397 -4.427 1.00 95.69 77 THR A N 1
ATOM 624 C CA . THR A 1 77 ? 9.544 2.264 -3.536 1.00 95.69 77 THR A CA 1
ATOM 625 C C . THR A 1 77 ? 9.795 2.725 -2.099 1.00 95.69 77 THR A C 1
ATOM 627 O O . THR A 1 77 ? 9.299 2.098 -1.161 1.00 95.69 77 THR A O 1
ATOM 630 N N . ILE A 1 78 ? 10.496 3.849 -1.903 1.00 97.06 78 ILE A N 1
ATOM 631 C CA . ILE A 1 78 ? 10.678 4.452 -0.573 1.00 97.06 78 ILE A CA 1
ATOM 632 C C . ILE A 1 78 ? 9.337 4.884 0.017 1.00 97.06 78 ILE A C 1
ATOM 634 O O . ILE A 1 78 ? 9.051 4.571 1.175 1.00 97.06 78 ILE A O 1
ATOM 638 N N . LEU A 1 79 ? 8.502 5.573 -0.766 1.00 96.38 79 LEU A N 1
ATOM 639 C CA . LEU A 1 79 ? 7.185 6.005 -0.299 1.00 96.38 79 LEU A CA 1
ATOM 640 C C . LEU A 1 79 ? 6.325 4.808 0.116 1.00 96.38 79 LEU A C 1
ATOM 642 O O . LEU A 1 79 ? 5.773 4.809 1.213 1.00 96.38 79 LEU A O 1
ATOM 646 N N . LEU A 1 80 ? 6.282 3.754 -0.703 1.00 95.81 80 LEU A N 1
ATOM 647 C CA . LEU A 1 80 ? 5.540 2.529 -0.400 1.00 95.81 80 LEU A CA 1
ATOM 648 C C . LEU A 1 80 ? 6.064 1.828 0.855 1.00 95.81 80 LEU A C 1
ATOM 650 O O . LEU A 1 80 ? 5.266 1.331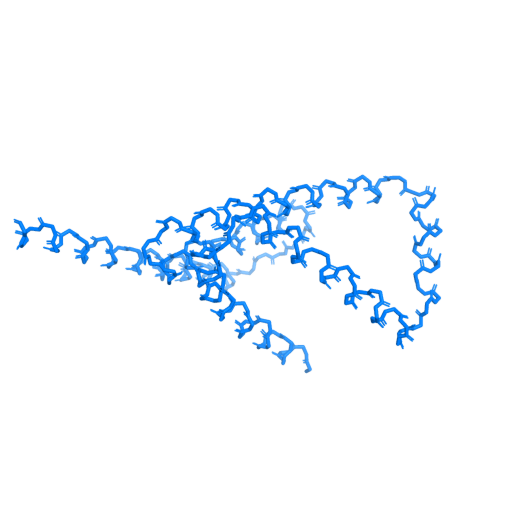 1.651 1.00 95.81 80 LEU A O 1
ATOM 654 N N . PHE A 1 81 ? 7.380 1.816 1.074 1.00 96.50 81 PHE A N 1
ATOM 655 C CA . PHE A 1 81 ? 7.965 1.267 2.293 1.00 96.50 81 PHE A CA 1
ATOM 656 C C . PHE A 1 81 ? 7.524 2.050 3.537 1.00 96.50 81 PHE A C 1
ATOM 658 O O . PHE A 1 81 ? 7.055 1.450 4.508 1.00 96.50 81 PHE A O 1
ATOM 665 N N . ILE A 1 82 ? 7.613 3.385 3.499 1.00 97.44 82 ILE A N 1
ATOM 666 C CA . ILE A 1 82 ? 7.176 4.257 4.600 1.00 97.44 82 ILE A CA 1
ATOM 667 C C . ILE A 1 82 ? 5.682 4.052 4.867 1.00 97.44 82 ILE A C 1
ATOM 669 O O . ILE A 1 82 ? 5.287 3.799 6.007 1.00 97.44 82 ILE A O 1
ATOM 673 N N . SER A 1 83 ? 4.854 4.092 3.819 1.00 95.69 83 SER A N 1
ATOM 674 C CA . SER A 1 83 ? 3.414 3.854 3.916 1.00 95.69 83 SER A CA 1
ATOM 675 C C . SER A 1 83 ? 3.107 2.486 4.518 1.00 95.69 83 SER A C 1
ATOM 677 O O . SER A 1 83 ? 2.264 2.398 5.409 1.00 95.69 83 SER A O 1
ATOM 679 N N . LYS A 1 84 ? 3.811 1.423 4.103 1.00 95.88 84 LYS A N 1
ATOM 680 C CA . LYS A 1 84 ? 3.613 0.076 4.648 1.00 95.88 84 LYS A CA 1
ATOM 681 C C . LYS A 1 84 ? 3.977 0.004 6.125 1.00 95.88 84 LYS A C 1
ATOM 683 O O . LYS A 1 84 ? 3.224 -0.587 6.894 1.00 95.88 84 LYS A O 1
ATOM 688 N N . TYR A 1 85 ? 5.093 0.605 6.532 1.00 97.81 85 TYR A N 1
ATOM 689 C CA . TYR A 1 85 ? 5.495 0.628 7.936 1.00 97.81 85 TYR A CA 1
ATOM 690 C C . TYR A 1 85 ? 4.468 1.364 8.805 1.00 97.81 85 TYR A C 1
ATOM 692 O O . TYR A 1 85 ? 4.006 0.809 9.803 1.00 97.81 85 TYR A O 1
ATOM 700 N N . LEU A 1 86 ? 4.062 2.575 8.405 1.00 97.31 86 LEU A N 1
ATOM 701 C CA . LEU A 1 86 ? 3.053 3.366 9.121 1.00 97.31 86 LEU A CA 1
ATOM 702 C C . LEU A 1 86 ? 1.716 2.627 9.205 1.00 97.31 86 LEU A C 1
ATOM 704 O O . LEU A 1 86 ? 1.104 2.556 10.269 1.00 97.31 86 LEU A O 1
ATOM 708 N N . TYR A 1 87 ? 1.293 2.022 8.100 1.00 96.38 87 TYR A N 1
ATOM 709 C CA . TYR A 1 87 ? 0.081 1.222 8.048 1.00 96.38 87 TYR A CA 1
ATOM 710 C C . TYR A 1 87 ? 0.134 0.033 9.016 1.00 96.38 87 TYR A C 1
ATOM 712 O O . TYR A 1 87 ? -0.767 -0.130 9.837 1.00 96.38 87 TYR A O 1
ATOM 720 N N . LEU A 1 88 ? 1.208 -0.766 8.988 1.00 97.19 88 LEU A N 1
ATOM 721 C CA . LEU A 1 88 ? 1.364 -1.905 9.898 1.00 97.19 88 LEU A CA 1
ATOM 722 C C . LEU A 1 88 ? 1.496 -1.464 11.360 1.00 97.19 88 LEU A C 1
ATOM 724 O O . LEU A 1 88 ? 1.033 -2.174 12.250 1.00 97.19 88 LEU A O 1
ATOM 728 N N . TYR A 1 89 ? 2.075 -0.291 11.626 1.00 96.94 89 TYR A N 1
ATOM 729 C CA . TYR A 1 89 ? 2.093 0.297 12.963 1.00 96.94 89 TYR A CA 1
ATOM 730 C C . TYR A 1 89 ? 0.675 0.592 13.462 1.00 96.94 89 TYR A C 1
ATOM 732 O O . TYR A 1 89 ? 0.333 0.206 14.581 1.00 96.94 89 TYR A O 1
ATOM 740 N N . ILE A 1 90 ? -0.173 1.208 12.633 1.00 95.88 90 ILE A N 1
ATOM 741 C CA . ILE A 1 90 ? -1.581 1.456 12.971 1.00 95.88 90 ILE A CA 1
ATOM 742 C C . ILE A 1 90 ? -2.312 0.126 13.161 1.00 95.88 90 ILE A C 1
ATOM 744 O O . ILE A 1 90 ? -2.938 -0.076 14.197 1.00 95.88 90 ILE A O 1
ATOM 748 N N . VAL A 1 91 ? -2.172 -0.821 12.226 1.00 95.75 91 VAL A N 1
ATOM 749 C CA . VAL A 1 91 ? -2.760 -2.163 12.350 1.00 95.75 91 VAL A CA 1
ATOM 750 C C . VAL A 1 91 ? -2.344 -2.802 13.667 1.00 95.75 91 VAL A C 1
ATOM 752 O O . VAL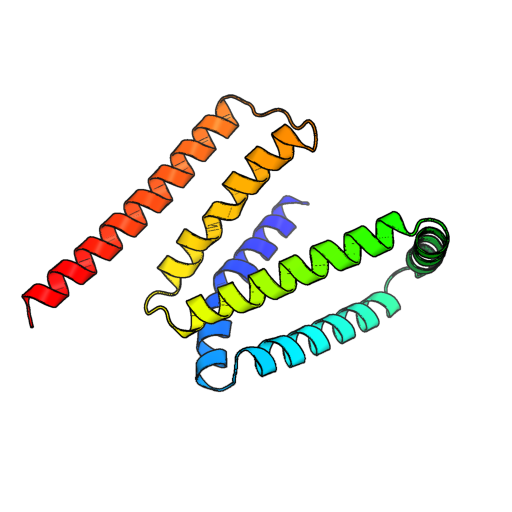 A 1 91 ? -3.206 -3.318 14.367 1.00 95.75 91 VAL A O 1
ATOM 755 N N . ASN A 1 92 ? -1.069 -2.746 14.060 1.00 95.69 92 ASN A N 1
ATOM 756 C CA . ASN A 1 92 ? -0.584 -3.376 15.286 1.00 95.69 92 ASN A CA 1
ATOM 757 C C . ASN A 1 92 ? -1.158 -2.740 16.562 1.00 95.69 92 ASN A C 1
ATOM 759 O O . ASN A 1 92 ? -1.514 -3.465 17.493 1.00 95.69 92 ASN A O 1
ATOM 763 N N . ASN A 1 93 ? -1.307 -1.414 16.589 1.00 93.25 93 ASN A N 1
ATOM 764 C CA . ASN A 1 93 ? -1.665 -0.665 17.798 1.00 93.25 93 ASN A CA 1
ATOM 765 C C . ASN A 1 93 ? -3.165 -0.349 17.928 1.00 93.25 93 ASN A C 1
ATOM 767 O O . ASN A 1 93 ? -3.663 -0.227 19.045 1.00 93.25 93 ASN A O 1
ATOM 771 N N . ASP A 1 94 ? -3.908 -0.257 16.824 1.00 89.06 94 ASP A N 1
ATOM 772 C CA . ASP A 1 94 ? -5.340 0.041 16.863 1.00 89.06 94 ASP A CA 1
ATOM 773 C C . ASP A 1 94 ? -6.153 -1.173 17.347 1.00 89.06 94 ASP A C 1
ATOM 775 O O . ASP A 1 94 ? -5.795 -2.339 17.131 1.00 89.06 94 ASP A O 1
ATOM 779 N N . LYS A 1 95 ? -7.270 -0.908 18.023 1.00 84.62 95 LYS A N 1
ATOM 780 C CA . LYS A 1 95 ? -8.185 -1.937 18.527 1.00 84.62 95 LYS A CA 1
ATOM 781 C C . LYS A 1 95 ? -9.163 -2.415 17.450 1.00 84.62 95 LYS A C 1
ATOM 783 O O . LYS A 1 95 ? -9.588 -3.567 17.504 1.00 84.62 95 LYS A O 1
ATOM 788 N N . SER A 1 96 ? -9.508 -1.569 16.478 1.00 88.88 96 SER A N 1
ATOM 789 C CA . SER A 1 96 ? -10.513 -1.848 15.450 1.00 88.88 96 SER A CA 1
ATOM 790 C C . SER A 1 96 ? -9.894 -1.896 14.056 1.00 88.88 96 SER A C 1
ATOM 792 O O . SER A 1 96 ? -9.737 -0.880 13.386 1.00 88.88 96 SER A O 1
ATOM 794 N N . ILE A 1 97 ? -9.613 -3.103 13.564 1.00 89.69 97 ILE A N 1
ATOM 795 C CA . ILE A 1 97 ? -9.072 -3.299 12.206 1.00 89.69 97 ILE A CA 1
ATOM 796 C C . ILE A 1 97 ? -10.036 -2.811 11.121 1.00 89.69 97 ILE A C 1
ATOM 798 O O . ILE A 1 97 ? -9.596 -2.279 10.105 1.00 89.69 97 ILE A O 1
ATOM 802 N N . ALA A 1 98 ? -11.345 -2.921 11.359 1.00 85.44 98 ALA A N 1
ATOM 803 C CA . ALA A 1 98 ? -12.350 -2.359 10.464 1.00 85.44 98 ALA A CA 1
ATOM 804 C C . ALA A 1 98 ? -12.216 -0.830 10.356 1.00 85.44 98 ALA A C 1
ATOM 806 O O . ALA A 1 98 ? -12.273 -0.288 9.257 1.00 85.44 98 ALA A O 1
ATOM 807 N N . LEU A 1 99 ? -11.979 -0.139 11.478 1.00 86.12 99 LEU A N 1
ATOM 808 C CA . LEU A 1 99 ? -11.772 1.309 11.476 1.00 86.12 99 LEU A CA 1
ATOM 809 C C . LEU A 1 99 ? -10.473 1.686 10.757 1.00 86.12 99 LEU A C 1
ATOM 811 O O . LEU A 1 99 ? -10.483 2.620 9.960 1.00 86.12 99 LEU A O 1
ATOM 815 N N . VAL A 1 100 ? -9.391 0.929 10.985 1.00 90.62 100 VAL A N 1
ATOM 816 C CA . VAL A 1 100 ? -8.118 1.116 10.271 1.00 90.62 100 VAL A CA 1
ATOM 817 C C . VAL A 1 100 ? -8.335 1.034 8.765 1.00 90.62 100 VAL A C 1
ATOM 819 O O . VAL A 1 100 ? -7.984 1.974 8.063 1.00 90.62 100 VAL A O 1
ATOM 822 N N . ALA A 1 101 ? -8.967 -0.037 8.273 1.00 88.31 101 ALA A N 1
ATOM 823 C CA . ALA A 1 101 ? -9.201 -0.234 6.843 1.00 88.31 101 ALA A CA 1
ATOM 824 C C . ALA A 1 101 ? -10.031 0.901 6.220 1.00 88.31 101 ALA A C 1
ATOM 826 O O . ALA A 1 101 ? -9.719 1.373 5.127 1.00 88.31 101 ALA A O 1
ATOM 827 N N . ILE A 1 102 ? -11.062 1.373 6.924 1.00 86.50 102 ILE A N 1
ATOM 828 C CA . ILE A 1 102 ? -11.931 2.463 6.464 1.00 86.50 102 ILE A CA 1
ATOM 829 C C . ILE A 1 102 ? -11.165 3.786 6.399 1.00 86.50 102 ILE A C 1
ATOM 831 O O . ILE A 1 102 ? -11.201 4.466 5.377 1.00 86.50 102 ILE A O 1
ATOM 835 N N . LEU A 1 103 ? -10.444 4.144 7.464 1.00 86.38 103 LEU A N 1
ATOM 836 C CA . LEU A 1 103 ? -9.709 5.408 7.529 1.00 86.38 103 LEU A CA 1
ATOM 837 C C . LEU A 1 103 ? -8.532 5.445 6.558 1.00 86.38 103 LEU A C 1
ATOM 839 O O . LEU A 1 103 ? -8.249 6.487 5.971 1.00 86.38 103 LEU A O 1
ATOM 843 N N . THR A 1 104 ? -7.863 4.314 6.338 1.00 88.94 104 THR A N 1
ATOM 844 C CA . THR A 1 104 ? -6.785 4.255 5.349 1.00 88.94 104 THR A CA 1
ATOM 845 C C . THR A 1 104 ? -7.329 4.300 3.926 1.00 88.94 104 THR A C 1
ATOM 847 O O . THR A 1 104 ? -6.621 4.763 3.043 1.00 88.94 104 THR A O 1
ATOM 850 N N . SER A 1 105 ? -8.594 3.929 3.696 1.00 84.12 105 SER A N 1
ATOM 851 C CA . SER A 1 105 ? -9.276 4.019 2.392 1.00 84.12 105 SER A CA 1
ATOM 852 C C . SER A 1 105 ? -9.671 5.445 1.983 1.00 84.12 105 SER A C 1
ATOM 854 O O . SER A 1 105 ? -10.463 5.619 1.065 1.00 84.12 105 SER A O 1
ATOM 856 N N . ILE A 1 106 ? -9.107 6.477 2.619 1.00 85.88 106 ILE A N 1
ATOM 857 C CA . ILE A 1 106 ? -9.168 7.861 2.128 1.00 85.88 106 ILE A CA 1
ATOM 858 C C . ILE A 1 106 ? -8.208 8.062 0.939 1.00 85.88 106 ILE A C 1
ATOM 860 O O . ILE A 1 106 ? -8.414 8.960 0.136 1.00 85.88 106 ILE A O 1
ATOM 864 N N . TYR A 1 107 ? -7.188 7.220 0.734 1.00 88.94 107 TYR A N 1
ATOM 865 C CA . TYR A 1 107 ? -6.232 7.409 -0.373 1.00 88.94 107 TYR A CA 1
ATOM 866 C C . TYR A 1 107 ? -6.837 7.497 -1.799 1.00 88.94 107 TYR A C 1
ATOM 868 O O . TYR A 1 107 ? -6.251 8.218 -2.610 1.00 88.94 107 TYR A O 1
ATOM 876 N N . PRO A 1 108 ? -7.974 6.852 -2.161 1.00 87.31 108 PRO A N 1
ATOM 877 C CA . PRO A 1 108 ? -8.596 7.036 -3.474 1.00 87.31 108 PRO A CA 1
ATOM 878 C C . PRO A 1 108 ? -9.019 8.487 -3.710 1.00 87.31 108 PRO A C 1
ATOM 880 O O . PRO A 1 108 ? -8.961 8.962 -4.838 1.00 87.31 108 PRO A O 1
ATOM 883 N N . VAL A 1 109 ? -9.362 9.220 -2.642 1.00 86.19 109 VAL A N 1
ATOM 884 C CA . VAL A 1 109 ? -9.649 10.656 -2.714 1.00 86.19 109 VAL A CA 1
ATOM 885 C C . VAL A 1 109 ? -8.429 11.438 -3.164 1.00 86.19 109 VAL A C 1
ATOM 887 O O . VAL A 1 109 ? -8.508 12.246 -4.085 1.00 86.19 109 VAL A O 1
ATOM 890 N N . LEU A 1 110 ? -7.289 11.165 -2.533 1.00 89.25 110 LEU A N 1
ATOM 891 C CA . LEU A 1 110 ? -6.026 11.790 -2.910 1.00 89.25 110 LEU A CA 1
ATOM 892 C C . LEU A 1 110 ? -5.618 11.383 -4.327 1.00 89.25 110 LEU A C 1
ATOM 894 O O . LEU A 1 110 ? -5.138 12.217 -5.082 1.00 89.25 110 LEU A O 1
ATOM 898 N N . THR A 1 111 ? -5.863 10.127 -4.703 1.00 91.56 111 THR A N 1
ATOM 899 C CA . THR A 1 111 ? -5.562 9.611 -6.045 1.00 91.56 111 THR A CA 1
ATOM 900 C C . THR A 1 111 ? -6.359 10.355 -7.111 1.00 91.56 111 THR A C 1
ATOM 902 O O . THR A 1 111 ? -5.765 10.803 -8.079 1.00 91.56 111 THR A O 1
ATOM 905 N N . LEU A 1 112 ? -7.662 10.567 -6.905 1.00 89.44 112 LEU A N 1
ATOM 906 C CA . LEU A 1 112 ? -8.511 11.332 -7.822 1.00 89.44 112 LEU A CA 1
ATOM 907 C C . LEU A 1 112 ? -8.043 12.789 -7.957 1.00 89.44 112 LEU A C 1
ATOM 909 O O . LEU A 1 112 ? -7.941 13.308 -9.065 1.00 89.44 112 LEU A O 1
ATOM 913 N N . ILE A 1 113 ? -7.703 13.443 -6.840 1.00 89.25 113 ILE A N 1
ATOM 914 C CA . ILE A 1 113 ? -7.185 14.821 -6.853 1.00 89.25 113 ILE A CA 1
ATOM 915 C C . ILE A 1 113 ? -5.869 14.893 -7.635 1.00 89.25 113 ILE A C 1
ATOM 917 O O . ILE A 1 113 ? -5.695 15.766 -8.483 1.00 89.25 113 ILE A O 1
ATOM 921 N N . PHE A 1 114 ? -4.934 13.982 -7.369 1.00 92.88 114 PHE A N 1
ATOM 922 C CA . PHE A 1 114 ? -3.637 13.984 -8.039 1.00 92.88 114 PHE A CA 1
ATOM 923 C C . PHE A 1 114 ? -3.709 13.513 -9.494 1.00 92.88 114 PHE A C 1
ATOM 925 O O . PHE A 1 114 ? -2.956 14.027 -10.316 1.00 92.88 114 PHE A O 1
ATOM 932 N N . GLY A 1 115 ? -4.633 12.617 -9.835 1.00 94.69 115 GLY A N 1
ATOM 933 C CA . GLY A 1 115 ? -4.929 12.234 -11.214 1.00 94.69 115 GLY A CA 1
ATOM 934 C C . GLY A 1 115 ? -5.418 13.427 -12.031 1.00 94.69 115 GLY A C 1
ATOM 935 O O . GLY A 1 115 ? -4.877 13.722 -13.097 1.00 94.69 115 GLY A O 1
ATOM 936 N N . TYR A 1 116 ? -6.333 14.218 -11.468 1.00 93.12 116 TYR A N 1
ATOM 937 C CA . TYR A 1 116 ? -6.760 15.476 -12.078 1.00 93.12 116 TYR A CA 1
ATOM 938 C C . TYR A 1 116 ? -5.606 16.483 -12.228 1.00 93.12 116 TYR A C 1
ATOM 940 O O . TYR A 1 116 ? -5.402 17.036 -13.307 1.00 93.12 116 TYR A O 1
ATOM 948 N N . LEU A 1 117 ? -4.818 16.709 -11.168 1.00 94.31 117 LEU A N 1
ATOM 949 C CA . LEU A 1 117 ? -3.766 17.737 -11.160 1.00 94.31 117 LEU A CA 1
ATOM 950 C C . LEU A 1 117 ? -2.535 17.392 -12.010 1.00 94.31 117 LEU A C 1
ATOM 952 O O . LEU A 1 117 ? -1.929 18.295 -12.581 1.00 94.31 117 LEU A O 1
ATOM 956 N N . TYR A 1 118 ? -2.132 16.121 -12.052 1.00 95.50 118 TYR A N 1
ATOM 957 C CA . TYR A 1 118 ? -0.854 15.701 -12.638 1.00 95.50 118 TYR A CA 1
ATOM 958 C C . TYR A 1 118 ? -0.999 14.789 -13.857 1.00 95.50 118 TYR A C 1
ATOM 960 O O . TYR A 1 118 ? -0.084 14.752 -14.679 1.00 95.50 118 TYR A O 1
ATOM 968 N N . LEU A 1 119 ? -2.114 14.063 -13.995 1.00 94.94 119 LEU A N 1
ATOM 969 C CA . LEU A 1 119 ? -2.347 13.135 -15.112 1.00 94.94 119 LEU A CA 1
ATOM 970 C C . LEU A 1 119 ? -3.320 13.687 -16.164 1.00 94.94 119 LEU A C 1
ATOM 972 O O . LEU A 1 119 ? -3.548 13.032 -17.178 1.00 94.94 119 LEU A O 1
ATOM 976 N N . ASN A 1 120 ? -3.836 14.908 -15.970 1.00 93.88 120 ASN A N 1
ATOM 977 C CA . ASN A 1 120 ? -4.853 15.539 -16.821 1.00 93.88 120 ASN A CA 1
ATOM 978 C C . ASN A 1 120 ? -6.144 14.708 -16.936 1.00 93.88 120 ASN A C 1
ATOM 980 O O . ASN A 1 120 ? -6.830 14.753 -17.959 1.00 93.88 120 ASN A O 1
ATOM 984 N N . GLU A 1 121 ? -6.472 13.931 -15.903 1.00 94.00 121 GLU A N 1
ATOM 985 C CA . GLU A 1 121 ? -7.743 13.213 -15.838 1.00 94.00 121 GLU A CA 1
ATOM 986 C C . GLU A 1 121 ? -8.895 14.205 -15.649 1.00 94.00 121 GLU A C 1
ATOM 988 O O . GLU A 1 121 ? -8.772 15.196 -14.932 1.00 94.00 121 GLU A O 1
ATOM 993 N N . THR A 1 122 ? -10.039 13.951 -16.282 1.00 93.31 122 THR A N 1
ATOM 994 C CA . THR A 1 122 ? -11.247 14.765 -16.102 1.00 93.31 122 THR A CA 1
ATOM 995 C C . THR A 1 122 ? -12.139 14.150 -15.038 1.00 93.31 122 THR A C 1
ATOM 997 O O . THR A 1 122 ? -12.449 12.967 -15.129 1.00 93.31 122 THR A O 1
ATOM 1000 N N . ILE A 1 123 ? -12.608 14.958 -14.087 1.00 90.81 123 ILE A N 1
ATOM 1001 C CA . ILE A 1 123 ? -13.574 14.522 -13.073 1.00 90.81 123 ILE A CA 1
ATOM 1002 C C . ILE A 1 123 ? -14.977 14.916 -13.534 1.00 90.81 123 ILE A C 1
ATOM 1004 O O . ILE A 1 123 ? -15.275 16.101 -13.704 1.00 90.81 123 ILE A O 1
ATOM 1008 N N . THR A 1 124 ? -15.843 13.927 -13.726 1.00 92.44 124 THR A N 1
ATOM 1009 C CA . THR A 1 124 ? -17.267 14.140 -14.018 1.00 92.44 124 THR A CA 1
ATOM 1010 C C . THR A 1 124 ? -18.046 14.545 -12.761 1.00 92.44 124 THR A C 1
ATOM 1012 O O . THR A 1 124 ? -17.611 14.323 -11.626 1.00 92.44 124 THR A O 1
ATOM 1015 N N . GLY A 1 125 ? -19.230 15.139 -12.942 1.00 92.12 125 GLY A N 1
ATOM 1016 C CA . GLY A 1 125 ? -20.089 15.518 -11.814 1.00 92.12 125 GLY A CA 1
ATOM 1017 C C . GLY A 1 125 ? -20.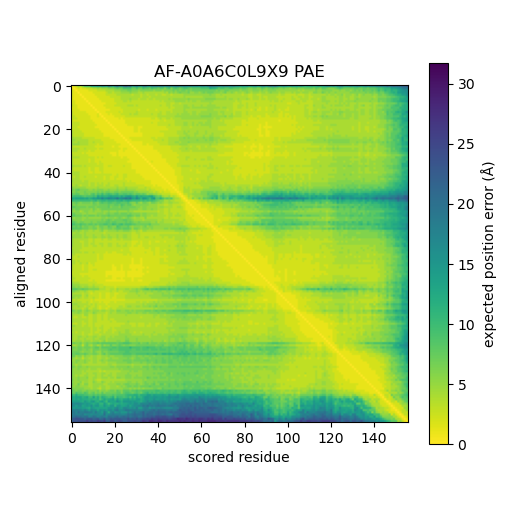560 14.305 -11.003 1.00 92.12 125 GLY A C 1
ATOM 1018 O O . GLY A 1 125 ? -20.676 14.374 -9.780 1.00 92.12 125 GLY A O 1
ATOM 1019 N N . GLU A 1 126 ? -20.777 13.177 -11.675 1.00 93.56 126 GLU A N 1
ATOM 1020 C CA . GLU A 1 126 ? -21.171 11.898 -11.096 1.00 93.56 126 GLU A CA 1
ATOM 1021 C C . GLU A 1 126 ? -20.052 11.291 -10.241 1.00 93.56 126 GLU A C 1
ATOM 1023 O O . GLU A 1 126 ? -20.309 10.855 -9.116 1.00 93.56 126 GLU A O 1
ATOM 1028 N N . GLU A 1 127 ? -18.808 11.301 -10.730 1.00 88.25 127 GLU A N 1
ATOM 1029 C CA . GLU A 1 127 ? -17.637 10.845 -9.967 1.00 88.25 127 GLU A CA 1
ATOM 1030 C C . GLU A 1 127 ? -17.415 11.707 -8.725 1.00 88.25 127 GLU A C 1
ATOM 1032 O O . GLU A 1 127 ? -17.175 11.182 -7.634 1.00 88.25 127 GLU A O 1
AT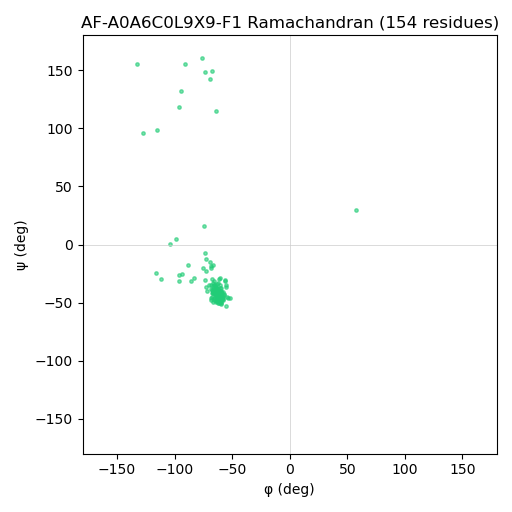OM 1037 N N . PHE A 1 128 ? -17.574 13.026 -8.861 1.00 88.88 128 PHE A N 1
ATOM 1038 C CA . PHE A 1 128 ? -17.489 13.952 -7.736 1.00 88.88 128 PHE A CA 1
ATOM 1039 C C . PHE A 1 128 ? -18.589 13.704 -6.690 1.00 88.88 128 PHE A C 1
ATOM 1041 O O . PHE A 1 128 ? -18.321 13.706 -5.486 1.00 88.88 128 PHE A O 1
ATOM 1048 N N . LEU A 1 129 ? -19.825 13.425 -7.119 1.00 92.88 129 LEU A N 1
ATOM 1049 C CA . LEU A 1 129 ? -20.912 13.073 -6.203 1.00 92.88 129 LEU A CA 1
ATOM 1050 C C . LEU A 1 129 ? -20.646 11.737 -5.496 1.00 92.88 129 LEU A C 1
ATOM 1052 O O . LEU A 1 129 ? -20.802 11.644 -4.278 1.00 92.88 129 LEU A O 1
ATOM 1056 N N . GLY A 1 130 ? -20.215 10.711 -6.235 1.00 90.00 130 GLY A N 1
ATOM 1057 C CA . GLY A 1 130 ? -19.861 9.407 -5.671 1.00 90.00 130 GLY A CA 1
ATOM 1058 C C . GLY A 1 130 ? -18.761 9.518 -4.617 1.00 90.00 130 GLY A C 1
ATOM 1059 O O . GLY A 1 130 ? -18.853 8.933 -3.538 1.00 90.00 130 GLY A O 1
ATOM 1060 N N . PHE A 1 131 ? -17.766 10.356 -4.883 1.00 86.75 131 PHE A N 1
ATOM 1061 C CA . PHE A 1 131 ? -16.716 10.700 -3.936 1.00 86.75 131 PHE A CA 1
ATOM 1062 C C . PHE A 1 131 ? -17.254 11.328 -2.639 1.00 86.75 131 PHE A C 1
ATOM 1064 O O . PHE A 1 131 ? -16.872 10.898 -1.546 1.00 86.75 131 PHE A O 1
ATOM 1071 N N . ILE A 1 132 ? -18.166 12.304 -2.735 1.00 90.62 132 ILE A N 1
ATOM 1072 C CA . ILE A 1 132 ? -18.786 12.929 -1.554 1.00 90.62 132 ILE A CA 1
ATOM 1073 C C . ILE A 1 132 ? -19.510 11.867 -0.721 1.00 90.62 132 ILE A C 1
ATOM 1075 O O . ILE A 1 132 ? -19.375 11.840 0.503 1.00 90.62 132 ILE A O 1
ATOM 1079 N N . LEU A 1 133 ? -20.235 10.955 -1.372 1.00 91.88 133 LEU A N 1
ATOM 1080 C CA . LEU A 1 133 ? -20.949 9.873 -0.694 1.00 91.88 133 LEU A CA 1
ATOM 1081 C C . LEU A 1 133 ? -19.999 8.906 0.029 1.00 91.88 133 LEU A C 1
ATOM 1083 O O . LEU A 1 133 ? -20.292 8.501 1.155 1.00 91.88 133 LEU A O 1
ATOM 1087 N N . ILE A 1 134 ? -18.846 8.575 -0.564 1.00 88.50 134 ILE A N 1
ATOM 1088 C CA . ILE A 1 134 ? -17.816 7.747 0.084 1.00 88.50 134 ILE A CA 1
ATOM 1089 C C . ILE A 1 134 ? -17.286 8.438 1.344 1.00 88.50 134 ILE A C 1
ATOM 1091 O O . ILE A 1 134 ? -17.245 7.819 2.410 1.00 88.50 134 ILE A O 1
ATOM 1095 N N . LEU A 1 135 ? -16.923 9.721 1.253 1.00 89.12 135 LEU A N 1
ATOM 1096 C CA . LEU A 1 135 ? -16.428 10.485 2.401 1.00 89.12 135 LEU A CA 1
ATOM 1097 C C . LEU A 1 135 ? -17.466 10.583 3.523 1.00 89.12 135 LEU A C 1
ATOM 1099 O O . LEU A 1 135 ? -17.126 10.393 4.692 1.00 89.12 135 LEU A O 1
ATOM 1103 N N . LEU A 1 136 ? -18.734 10.822 3.177 1.00 91.12 136 LEU A N 1
ATOM 1104 C CA . LEU A 1 136 ? -19.835 10.817 4.140 1.00 91.12 136 LEU A CA 1
ATOM 1105 C C . LEU A 1 136 ? -19.987 9.444 4.809 1.00 91.12 136 LEU A C 1
ATOM 1107 O O . LEU A 1 136 ? -20.139 9.374 6.027 1.00 91.12 136 LEU A O 1
ATOM 1111 N N . GLY A 1 137 ? -19.885 8.352 4.049 1.00 89.31 137 GLY A N 1
ATOM 1112 C CA . GLY A 1 137 ? -19.911 6.993 4.591 1.00 89.31 137 GLY A CA 1
ATOM 1113 C C . GLY A 1 137 ? -18.782 6.736 5.594 1.00 89.31 137 GLY A C 1
ATOM 1114 O O . GLY A 1 137 ? -19.035 6.268 6.705 1.00 89.31 137 GLY A O 1
ATOM 1115 N N . ILE A 1 138 ? -17.547 7.109 5.241 1.00 87.00 138 ILE A N 1
ATOM 1116 C CA . ILE A 1 138 ? -16.375 7.012 6.126 1.00 87.00 138 ILE A CA 1
ATOM 1117 C C . ILE A 1 138 ? -16.605 7.814 7.415 1.00 87.00 138 ILE A C 1
ATOM 1119 O O . ILE A 1 138 ? -16.389 7.296 8.515 1.00 87.00 138 ILE A O 1
ATOM 1123 N N . PHE A 1 139 ? -17.090 9.053 7.290 1.00 86.56 139 PHE A N 1
ATOM 1124 C CA . PHE A 1 139 ? -17.376 9.929 8.424 1.00 86.56 139 PHE A CA 1
ATOM 1125 C C . PHE A 1 139 ? -18.425 9.329 9.369 1.00 86.56 139 PHE A C 1
ATOM 1127 O O . PHE A 1 139 ? -18.197 9.259 10.577 1.00 86.56 139 PHE A O 1
ATOM 1134 N N . LEU A 1 140 ? -19.545 8.832 8.833 1.00 88.50 140 LEU A N 1
ATOM 1135 C CA . LEU A 1 140 ? -20.619 8.230 9.629 1.00 88.50 140 LEU A CA 1
ATOM 1136 C C . LEU A 1 140 ? -20.147 6.987 10.396 1.00 88.50 140 LEU A C 1
ATOM 1138 O O . LEU A 1 140 ? -20.483 6.818 11.573 1.00 88.50 140 LEU A O 1
ATOM 1142 N N . ILE A 1 141 ? -19.338 6.129 9.766 1.00 85.50 141 ILE A N 1
ATOM 1143 C CA . ILE A 1 141 ? -18.805 4.927 10.422 1.00 85.50 141 ILE A CA 1
ATOM 1144 C C . ILE A 1 141 ? -17.817 5.300 11.534 1.00 85.50 141 ILE A C 1
ATOM 1146 O O . ILE A 1 141 ? -17.857 4.718 12.628 1.00 85.50 141 ILE A O 1
ATOM 1150 N N . ASN A 1 142 ? -16.952 6.287 11.289 1.00 81.31 142 ASN A N 1
ATOM 1151 C CA . ASN A 1 142 ? -16.018 6.777 12.297 1.00 81.31 142 ASN A CA 1
ATOM 1152 C C . ASN A 1 142 ? -16.758 7.399 13.494 1.00 81.31 142 ASN A C 1
ATOM 1154 O O . ASN A 1 142 ? -16.487 7.035 14.640 1.00 81.31 142 ASN A O 1
ATOM 1158 N N . TYR A 1 143 ? -17.758 8.242 13.229 1.00 83.00 143 TYR A N 1
ATOM 1159 C CA . TYR A 1 143 ? -18.591 8.868 14.255 1.00 83.00 143 TYR A CA 1
ATOM 1160 C C . TYR A 1 143 ? -19.313 7.830 15.129 1.00 83.00 143 TYR A C 1
ATOM 1162 O O . TYR A 1 143 ? -19.261 7.899 16.359 1.00 83.00 143 TYR A O 1
ATOM 1170 N N . SER A 1 144 ? -19.913 6.804 14.514 1.00 82.25 144 SER A N 1
ATOM 1171 C CA . SER A 1 144 ? -20.540 5.692 15.244 1.00 82.25 144 SER A CA 1
ATOM 1172 C C . SER A 1 144 ? -19.541 4.948 16.140 1.00 82.25 144 SER A C 1
ATOM 1174 O O . SER A 1 144 ? -19.858 4.603 17.280 1.00 82.25 144 SER A O 1
ATOM 1176 N N . SER A 1 145 ? -18.321 4.722 15.646 1.00 77.25 145 SER A N 1
ATOM 1177 C CA . SER A 1 145 ? -17.267 4.029 16.395 1.00 77.25 145 SER A CA 1
ATOM 1178 C C . SER A 1 145 ? -16.796 4.837 17.609 1.00 77.25 145 SER A C 1
ATOM 1180 O O . SER A 1 145 ? -16.635 4.271 18.691 1.00 77.25 145 SER A O 1
ATOM 1182 N N . SER A 1 146 ? -16.643 6.157 17.458 1.00 72.81 146 SER A N 1
ATOM 1183 C CA . SER A 1 146 ? -16.307 7.077 18.554 1.00 72.81 146 SER A CA 1
ATOM 1184 C C . SER A 1 146 ? -17.391 7.097 19.639 1.00 72.81 146 SER A C 1
ATOM 1186 O O . SER A 1 146 ? -17.096 6.922 20.823 1.00 72.81 146 SER A O 1
ATOM 1188 N N . ASN A 1 147 ? -18.666 7.190 19.242 1.00 74.00 147 ASN A N 1
ATOM 1189 C CA . ASN A 1 147 ? -19.786 7.164 20.186 1.00 74.00 147 ASN A CA 1
ATOM 1190 C C . ASN A 1 147 ? -19.846 5.853 20.984 1.00 74.00 147 ASN A C 1
ATOM 1192 O O . ASN A 1 147 ? -20.053 5.891 22.196 1.00 74.00 147 ASN A O 1
ATOM 1196 N N . LYS A 1 148 ? -19.606 4.698 20.345 1.00 74.25 148 LYS A N 1
ATOM 1197 C CA . LYS A 1 148 ? -19.547 3.400 21.045 1.00 74.25 148 LYS A CA 1
ATOM 1198 C C . LYS A 1 148 ? -18.456 3.373 22.118 1.00 74.25 148 LYS A C 1
ATOM 1200 O O . LYS A 1 148 ? -18.702 2.877 23.212 1.00 74.25 148 LYS A O 1
ATOM 1205 N N . LEU A 1 149 ? -17.275 3.922 21.828 1.00 67.25 149 LEU A N 1
ATOM 1206 C CA . LEU A 1 149 ? -16.181 4.010 22.800 1.00 67.25 149 LEU A CA 1
ATOM 1207 C C . LEU A 1 149 ? -16.535 4.928 23.979 1.00 67.25 149 LEU A C 1
ATOM 1209 O O . LEU A 1 149 ? -16.275 4.564 25.123 1.00 67.25 149 LEU A O 1
ATOM 1213 N N . HIS A 1 150 ? -17.175 6.071 23.712 1.00 69.44 150 HIS A N 1
ATOM 1214 C CA . HIS A 1 150 ? -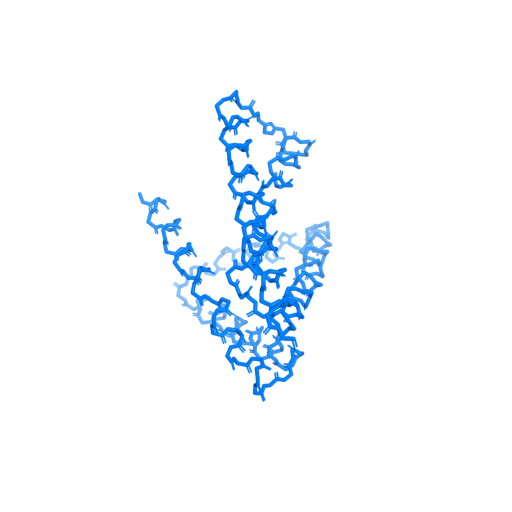17.614 7.008 24.750 1.00 69.44 150 HIS A CA 1
ATOM 1215 C C . HIS A 1 150 ? -18.696 6.409 25.669 1.00 69.44 150 HIS A C 1
ATOM 1217 O O . HIS A 1 150 ? -18.740 6.715 26.863 1.00 69.44 150 HIS A O 1
ATOM 1223 N N . MET A 1 151 ? -19.593 5.577 25.136 1.00 67.81 151 MET A N 1
ATOM 1224 C CA . MET A 1 151 ? -20.603 4.891 25.950 1.00 67.81 151 MET A CA 1
ATOM 1225 C C . MET A 1 151 ? -19.948 3.890 26.907 1.00 67.81 151 MET A C 1
ATOM 1227 O O . MET A 1 151 ? -20.187 3.961 28.104 1.00 67.81 151 MET A O 1
ATOM 1231 N N . ILE A 1 152 ? -19.027 3.054 26.411 1.00 69.75 152 ILE A N 1
ATOM 1232 C CA . ILE A 1 152 ? -18.318 2.060 27.235 1.00 69.75 152 ILE A CA 1
ATOM 1233 C C . ILE A 1 152 ? -17.523 2.723 28.373 1.00 69.75 152 ILE A C 1
ATOM 1235 O O . ILE A 1 152 ? -17.479 2.190 29.475 1.00 69.75 152 ILE A O 1
ATOM 1239 N N . SER A 1 153 ? -16.912 3.891 28.142 1.00 68.94 153 SER A N 1
ATOM 1240 C CA . SER A 1 153 ? -16.147 4.597 29.182 1.00 68.94 153 SER A CA 1
ATOM 1241 C C . SER A 1 153 ? -16.999 5.252 30.274 1.00 68.94 153 SER A C 1
ATOM 1243 O O . SER A 1 153 ? -16.438 5.720 31.255 1.00 68.94 153 SER A O 1
ATOM 1245 N N . LYS A 1 154 ? -18.320 5.373 30.087 1.00 66.12 154 LYS A N 1
ATOM 1246 C CA . LYS A 1 154 ? -19.239 5.897 31.113 1.00 66.12 154 LYS A CA 1
ATOM 1247 C C . LYS A 1 154 ? -19.769 4.808 32.050 1.00 66.12 154 LYS A C 1
ATOM 1249 O O . LYS A 1 154 ? -20.266 5.148 33.117 1.00 66.12 154 LYS A O 1
ATOM 1254 N N . ASP A 1 155 ? -19.658 3.543 31.646 1.00 58.28 155 ASP A N 1
ATOM 1255 C CA . ASP A 1 155 ? -20.182 2.379 32.369 1.00 58.28 155 ASP A CA 1
ATOM 1256 C C . ASP A 1 155 ? -19.106 1.653 33.216 1.00 58.28 155 ASP A C 1
ATOM 1258 O O . ASP A 1 155 ? -19.386 0.601 33.794 1.00 58.28 155 ASP A O 1
ATOM 1262 N N . VAL A 1 156 ? -17.880 2.197 33.286 1.00 54.72 156 VAL A N 1
ATOM 1263 C CA . VAL A 1 156 ? -16.738 1.720 34.099 1.00 54.72 156 VAL A CA 1
ATOM 1264 C C 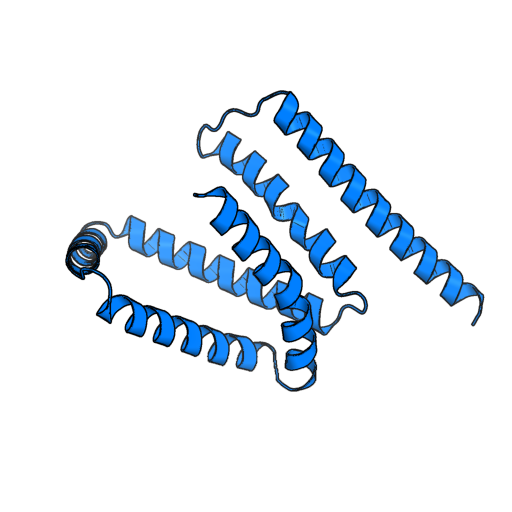. VAL A 1 156 ? -16.333 2.807 35.082 1.00 54.72 156 VAL A C 1
ATOM 1266 O O . VAL A 1 156 ? -16.068 2.460 36.254 1.00 54.72 156 VAL A O 1
#

Organism: NCBI:txid1070528

Radius of gyration: 20.07 Å; Cα contacts (8 Å, |Δi|>4): 44; chains: 1; bounding box: 41×36×58 Å